Protein AF-A0A509GJN6-F1 (afdb_monomer)

Radius of gyration: 21.1 Å; Cα contacts (8 Å, |Δi|>4): 43; chains: 1; bounding box: 43×47×43 Å

Solvent-accessible surface area (backbone atoms only — not comparable to full-atom values): 6340 Å² total; per-residue (Å²): 134,88,84,70,66,61,71,61,57,59,50,42,62,54,52,54,51,52,52,51,53,49,24,64,73,69,78,59,86,64,71,43,76,48,69,42,86,90,79,67,50,73,52,70,39,59,64,89,61,90,74,87,58,75,77,64,50,51,58,57,55,51,51,51,54,54,58,50,30,77,76,39,80,57,58,86,74,54,86,77,92,81,55,84,88,73,62,67,97,84,45,96,70,82,77,113

InterPro domains:
  IPR000871 Beta-lactamase, class-A [PR00118] (18-42)
  IPR000871 Beta-lactamase, class-A [PR00118] (49-66)
  IPR000871 Beta-lactamase, class-A [PR00118] (91-96)
  IPR000871 Beta-lactamase, class-A [PTHR35333] (9-95)
  IPR012338 Beta-lactamase/transpeptidase-like [G3DSA:3.40.710.10] (5-96)
  IPR012338 Beta-lactamase/transpeptidase-like [SSF56601] (15-95)
  IPR023650 Beta-lactamase, class-A active site [PS00146] (51-66)
  IPR045155 Beta-lactamase class A, catalytic domain [PF13354] (15-93)

pLDDT: mean 91.28, std 13.55, range [37.06, 98.69]

Nearest PDB structures (foldseek):
  8dp4-assembly1_A  TM=9.702E-01  e=7.625E-09  Escherichia coli
  1ylp-assembly1_A  TM=9.717E-01  e=1.698E-08  Escherichia coli
  7u48-assembly1_A  TM=9.642E-01  e=4.767E-07  Escherichia coli

Mean predicted aligned error: 6.83 Å

Sequence (96 aa):
LLLGSAPLYAQTSAVQQKLAALEKSSGGRLGVALIDTADNTQVLYRGDERFPMCSTSKVMAAAAVLKQSETQKQLLNQPVEIKPADLVNYNPIAEK

Foldseek 3Di:
DDPDPVVVVVVQVVVQVVQVVVCVVVVHHDWDWDADPVPRDIRTDCPVDDDDCVCVCVVVVVVVQVVVCVVVVCSVVDDDDDDPVNDDDDDPPSVD

Structure (mmCIF, N/CA/C/O backbone):
data_AF-A0A509GJN6-F1
#
_entry.id   AF-A0A509GJN6-F1
#
loop_
_atom_site.group_PDB
_atom_site.id
_atom_site.type_symbol
_atom_site.label_atom_id
_atom_site.label_alt_id
_atom_site.label_comp_id
_atom_site.label_asym_id
_atom_site.label_entity_id
_atom_site.label_seq_id
_atom_site.pdbx_PDB_ins_code
_atom_site.Cartn_x
_atom_site.Cartn_y
_atom_site.Cartn_z
_atom_site.occupancy
_atom_site.B_iso_or_equiv
_atom_site.auth_seq_id
_atom_site.auth_comp_id
_atom_site.auth_asym_id
_atom_site.auth_atom_id
_atom_site.pdbx_PDB_model_num
ATOM 1 N N . LEU A 1 1 ? 15.657 31.497 -21.476 1.00 37.06 1 LEU A N 1
ATOM 2 C CA . LEU A 1 1 ? 16.582 30.386 -21.782 1.00 37.06 1 LEU A CA 1
ATOM 3 C C . LEU A 1 1 ? 16.434 29.329 -20.700 1.00 37.06 1 LEU A C 1
ATOM 5 O O . LEU A 1 1 ? 16.480 29.672 -19.527 1.00 37.06 1 LEU A O 1
ATOM 9 N N . LEU A 1 2 ? 16.177 28.090 -21.117 1.00 49.94 2 LEU A N 1
ATOM 10 C CA . LEU A 1 2 ? 15.950 26.915 -20.279 1.00 49.94 2 LEU A CA 1
ATOM 11 C C . LEU A 1 2 ? 17.215 26.539 -19.496 1.00 49.94 2 LEU A C 1
ATOM 13 O O . LEU A 1 2 ? 18.192 26.100 -20.096 1.00 49.94 2 LEU A O 1
ATOM 17 N N . LEU A 1 3 ? 17.176 26.635 -18.169 1.00 50.53 3 LEU A N 1
ATOM 18 C CA . LEU A 1 3 ? 18.058 25.848 -17.307 1.00 50.53 3 LEU A CA 1
ATOM 19 C C . LEU A 1 3 ? 17.268 24.615 -16.869 1.00 50.53 3 LEU A C 1
ATOM 21 O O . LEU A 1 3 ? 16.660 24.585 -15.805 1.00 50.53 3 LEU A O 1
ATOM 25 N N . GLY A 1 4 ? 17.205 23.628 -17.761 1.00 53.78 4 GLY A N 1
ATOM 26 C CA . GLY A 1 4 ? 16.698 22.304 -17.431 1.00 53.78 4 GLY A CA 1
ATOM 27 C C . GLY A 1 4 ? 17.713 21.576 -16.556 1.00 53.78 4 GLY A C 1
ATOM 28 O O . GLY A 1 4 ? 18.883 21.458 -16.920 1.00 53.78 4 GLY A O 1
ATOM 29 N N . SER A 1 5 ? 17.258 21.091 -15.407 1.00 56.12 5 SER A N 1
ATOM 30 C CA . SER A 1 5 ? 18.005 20.278 -14.448 1.00 56.12 5 SER A CA 1
ATOM 31 C C . SER A 1 5 ? 18.387 18.923 -15.067 1.00 56.12 5 SER A C 1
ATOM 33 O O . SER A 1 5 ? 17.756 17.899 -14.808 1.00 56.12 5 SER A O 1
ATOM 35 N N . ALA A 1 6 ? 19.428 18.906 -15.900 1.00 59.06 6 ALA A N 1
ATOM 36 C CA . ALA A 1 6 ? 19.945 17.720 -16.586 1.00 59.06 6 ALA A CA 1
ATOM 37 C C . ALA A 1 6 ? 20.125 16.456 -15.705 1.00 59.06 6 ALA A C 1
ATOM 39 O O . ALA A 1 6 ? 19.775 15.375 -16.185 1.00 59.06 6 ALA A O 1
ATOM 40 N N . PRO A 1 7 ? 20.600 16.522 -14.438 1.00 61.47 7 PRO A N 1
ATOM 41 C CA . PRO A 1 7 ? 20.765 15.308 -13.633 1.00 61.47 7 PRO A CA 1
ATOM 42 C C . PRO A 1 7 ? 19.431 14.652 -13.250 1.00 61.47 7 PRO A C 1
ATOM 44 O O . PRO A 1 7 ? 19.331 13.427 -13.264 1.00 61.47 7 PRO A O 1
ATOM 47 N N . LEU A 1 8 ? 18.388 15.444 -12.978 1.00 58.91 8 LEU A N 1
ATOM 48 C CA . LEU A 1 8 ? 17.072 14.925 -12.596 1.00 58.91 8 LEU A CA 1
ATOM 49 C C . LEU A 1 8 ? 16.387 14.229 -13.782 1.00 58.91 8 LEU A C 1
ATOM 51 O O . LEU A 1 8 ? 15.765 13.179 -13.618 1.00 58.91 8 LEU A O 1
ATOM 55 N N . TYR A 1 9 ? 16.552 14.777 -14.990 1.00 60.62 9 TYR A N 1
ATOM 56 C CA . TYR A 1 9 ? 15.969 14.220 -16.214 1.00 60.62 9 TYR A CA 1
ATOM 57 C C . TYR A 1 9 ? 16.630 12.899 -16.643 1.00 60.62 9 TYR A C 1
ATOM 59 O O . TYR A 1 9 ? 15.951 12.020 -17.167 1.00 60.62 9 TYR A O 1
ATOM 67 N N . ALA A 1 10 ? 17.935 12.742 -16.391 1.00 62.72 10 ALA A N 1
ATOM 68 C CA . ALA A 1 10 ? 18.678 11.512 -16.674 1.00 62.72 10 ALA A CA 1
ATOM 69 C C . ALA A 1 10 ? 18.442 10.387 -15.639 1.00 62.72 10 ALA A C 1
ATOM 71 O O . ALA A 1 10 ? 18.594 9.213 -15.979 1.00 62.72 10 ALA A O 1
ATOM 72 N N . GLN A 1 11 ? 18.067 10.724 -14.395 1.00 64.38 11 GLN A N 1
ATOM 73 C CA . GLN A 1 11 ? 17.703 9.763 -13.332 1.00 64.38 11 GLN A CA 1
ATOM 74 C C . GLN A 1 11 ? 16.243 9.282 -13.410 1.00 64.38 11 GLN A C 1
ATOM 76 O O . GLN A 1 11 ? 15.976 8.076 -13.391 1.00 64.38 11 GLN A O 1
ATOM 81 N N . THR A 1 12 ? 15.313 10.216 -13.650 1.00 70.00 12 THR A N 1
ATOM 82 C CA . THR A 1 12 ? 14.108 9.976 -14.482 1.00 70.00 12 THR A CA 1
ATOM 83 C C . THR A 1 12 ? 14.601 9.380 -15.821 1.00 70.00 12 THR A C 1
ATOM 85 O O . THR A 1 12 ? 15.784 9.296 -16.014 1.00 70.00 12 THR A O 1
ATOM 88 N N . SER A 1 13 ? 13.872 8.907 -16.813 1.00 79.25 13 SER A N 1
ATOM 89 C CA . SER A 1 13 ? 14.462 8.089 -17.913 1.00 79.25 13 SER A CA 1
ATOM 90 C C . SER A 1 13 ? 15.082 6.738 -17.468 1.00 79.25 13 SER A C 1
ATOM 92 O O . SER A 1 13 ? 14.553 5.707 -17.875 1.00 79.25 13 SER A O 1
ATOM 94 N N . ALA A 1 14 ? 16.105 6.670 -16.602 1.00 89.56 14 ALA A N 1
ATOM 95 C CA . ALA A 1 14 ? 16.687 5.412 -16.118 1.00 89.56 14 ALA A CA 1
ATOM 96 C C . ALA A 1 14 ? 15.705 4.623 -15.233 1.00 89.56 14 ALA A C 1
ATOM 98 O O . ALA A 1 14 ? 15.562 3.406 -15.384 1.00 89.56 14 ALA A O 1
ATOM 99 N N . VAL A 1 15 ? 14.977 5.303 -14.338 1.00 91.94 15 VAL A N 1
ATOM 100 C CA . VAL A 1 15 ? 13.884 4.688 -13.559 1.00 91.94 15 VAL A CA 1
ATOM 101 C C . VAL A 1 15 ? 12.769 4.197 -14.487 1.00 91.94 15 VAL A C 1
ATOM 103 O O . VAL A 1 15 ? 12.335 3.053 -14.368 1.00 91.94 15 VAL A O 1
ATOM 106 N N . GLN A 1 16 ? 12.359 5.002 -15.469 1.00 93.19 16 GLN A N 1
ATOM 107 C CA . GLN A 1 16 ? 11.329 4.636 -16.447 1.00 93.19 16 GLN A CA 1
ATOM 108 C C . GLN A 1 16 ? 11.717 3.400 -17.263 1.00 93.19 16 GLN A C 1
ATOM 110 O O . GLN A 1 16 ? 10.877 2.533 -17.483 1.00 93.19 16 GLN A O 1
ATOM 115 N N . GLN A 1 17 ? 12.980 3.284 -17.681 1.00 94.88 17 GLN A N 1
ATOM 116 C CA . GLN A 1 17 ? 13.483 2.105 -18.392 1.00 94.88 17 GLN A CA 1
ATOM 117 C C . GLN A 1 17 ? 13.387 0.839 -17.532 1.00 94.88 17 GLN A C 1
ATOM 119 O O . GLN A 1 17 ? 12.959 -0.205 -18.023 1.00 94.88 17 GLN A O 1
ATOM 124 N N . LYS A 1 18 ? 13.727 0.928 -16.240 1.00 96.31 18 LYS A N 1
ATOM 125 C CA . LYS A 1 18 ? 13.587 -0.197 -15.302 1.00 96.31 18 LYS A CA 1
ATOM 126 C C . LYS A 1 18 ? 12.124 -0.582 -15.079 1.00 96.31 18 LYS A C 1
ATOM 128 O O . LYS A 1 18 ? 11.812 -1.769 -15.081 1.00 96.31 18 LYS A O 1
ATOM 133 N N . LEU A 1 19 ? 11.232 0.399 -14.936 1.00 96.94 19 LEU A N 1
ATOM 134 C CA . LEU A 1 19 ? 9.791 0.160 -14.803 1.00 96.94 19 LEU A CA 1
ATOM 135 C C . LEU A 1 19 ? 9.207 -0.486 -16.065 1.00 96.94 19 LEU A C 1
ATOM 137 O O . LEU A 1 19 ? 8.454 -1.446 -15.957 1.00 96.94 19 LEU A O 1
ATOM 141 N N . ALA A 1 20 ? 9.625 -0.048 -17.254 1.00 96.50 20 ALA A N 1
ATOM 142 C CA . ALA A 1 20 ? 9.217 -0.668 -18.514 1.00 96.50 20 ALA A CA 1
ATOM 143 C C . ALA A 1 20 ? 9.732 -2.110 -18.662 1.00 96.50 20 ALA A C 1
ATOM 145 O O . ALA A 1 20 ? 9.007 -2.986 -19.135 1.00 96.50 20 ALA A O 1
ATOM 146 N N . ALA A 1 21 ? 10.967 -2.384 -18.231 1.00 97.44 21 ALA A N 1
ATOM 147 C CA . ALA A 1 21 ? 11.505 -3.743 -18.213 1.00 97.44 21 ALA A CA 1
ATOM 148 C C . ALA A 1 21 ? 10.735 -4.656 -17.241 1.00 97.44 21 ALA A C 1
ATOM 150 O O . ALA A 1 21 ? 10.454 -5.805 -17.585 1.00 97.44 21 ALA A O 1
ATOM 151 N N . LEU A 1 22 ? 10.358 -4.138 -16.066 1.00 97.81 22 LEU A N 1
ATOM 152 C CA . LEU A 1 22 ? 9.548 -4.854 -15.077 1.00 97.81 22 LEU A CA 1
ATOM 153 C C . LEU A 1 22 ? 8.119 -5.105 -15.573 1.00 97.81 22 LEU A C 1
ATOM 155 O O . LEU A 1 22 ? 7.601 -6.208 -15.423 1.00 97.81 22 LEU A O 1
ATOM 159 N N . GLU A 1 23 ? 7.488 -4.107 -16.193 1.00 98.00 23 GLU A N 1
ATOM 160 C CA . GLU A 1 23 ? 6.182 -4.282 -16.830 1.00 98.00 23 GLU A CA 1
ATOM 161 C C . GLU A 1 23 ? 6.240 -5.432 -17.839 1.00 98.00 23 GLU A C 1
ATOM 163 O O . GLU A 1 23 ? 5.460 -6.381 -17.747 1.00 98.00 23 GLU A O 1
ATOM 168 N N . LYS A 1 24 ? 7.229 -5.403 -18.742 1.00 97.44 24 LYS A N 1
ATOM 169 C CA . LYS A 1 24 ? 7.413 -6.440 -19.759 1.00 97.44 24 LYS A CA 1
ATOM 170 C C . LYS A 1 24 ? 7.609 -7.832 -19.151 1.00 97.44 24 LYS A C 1
ATOM 172 O O . LYS A 1 24 ? 7.034 -8.788 -19.664 1.00 97.44 24 LYS A O 1
ATOM 177 N N . SER A 1 25 ? 8.409 -7.967 -18.090 1.00 98.19 25 SER A N 1
ATOM 178 C CA . SER A 1 25 ? 8.656 -9.273 -17.462 1.00 98.19 25 SER A CA 1
ATOM 179 C C . SER A 1 25 ? 7.461 -9.796 -16.661 1.00 98.19 25 SER A C 1
ATOM 181 O O . SER A 1 25 ? 7.309 -11.008 -16.537 1.00 98.19 25 SER A O 1
ATOM 183 N N . SER A 1 26 ? 6.599 -8.907 -16.156 1.00 96.81 26 SER A N 1
ATOM 184 C CA . SER A 1 26 ? 5.400 -9.277 -15.392 1.00 96.81 26 SER A CA 1
ATOM 185 C C . SER A 1 26 ? 4.299 -9.932 -16.236 1.00 96.81 26 SER A C 1
ATOM 187 O O . SER A 1 26 ? 3.432 -10.608 -15.686 1.00 96.81 26 SER A O 1
ATOM 189 N N . GLY A 1 27 ? 4.299 -9.714 -17.558 1.00 95.62 27 GLY A N 1
ATOM 190 C CA . GLY A 1 27 ? 3.235 -10.175 -18.459 1.00 95.62 27 GLY A CA 1
ATOM 191 C C . GLY A 1 27 ? 1.904 -9.421 -18.316 1.00 95.62 27 GLY A C 1
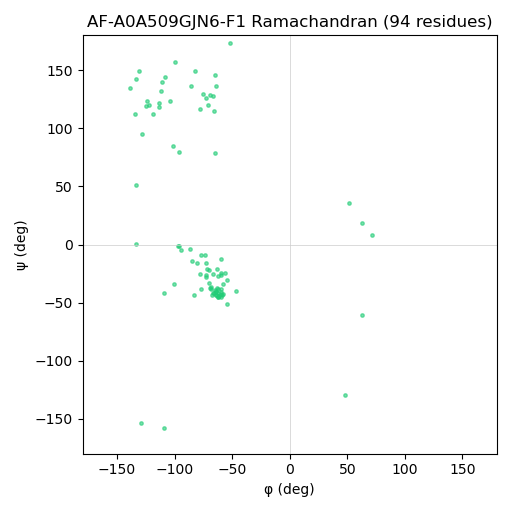ATOM 192 O O . GLY A 1 27 ? 0.910 -9.829 -18.913 1.00 95.62 27 GLY A O 1
ATOM 193 N N . GLY A 1 28 ? 1.871 -8.334 -17.537 1.00 95.62 28 GLY A N 1
ATOM 194 C CA . GLY A 1 28 ? 0.689 -7.509 -17.295 1.00 95.62 28 GLY A CA 1
ATOM 195 C C . GLY A 1 28 ? 0.942 -6.019 -17.534 1.00 95.62 28 GLY A C 1
ATOM 196 O O . GLY A 1 28 ? 1.801 -5.634 -18.323 1.00 95.62 28 GLY A O 1
ATOM 197 N N . ARG A 1 29 ? 0.165 -5.176 -16.846 1.00 97.94 29 ARG A N 1
ATOM 198 C CA . ARG A 1 29 ? 0.356 -3.717 -16.813 1.00 97.94 29 ARG A CA 1
ATOM 199 C C . ARG A 1 29 ? 0.888 -3.288 -15.453 1.00 97.94 29 ARG A C 1
ATOM 201 O O . ARG A 1 29 ? 0.446 -3.821 -14.435 1.00 97.94 29 ARG A O 1
ATOM 208 N N . LEU A 1 30 ? 1.754 -2.279 -15.439 1.00 98.00 30 LEU A N 1
ATOM 209 C CA . LEU A 1 30 ? 2.352 -1.720 -14.229 1.00 98.00 30 LEU A CA 1
ATOM 210 C C . LEU A 1 30 ? 2.073 -0.215 -14.134 1.00 98.00 30 LEU A C 1
ATOM 212 O O . LEU A 1 30 ? 2.455 0.543 -15.017 1.00 98.00 30 LEU A O 1
ATOM 216 N N . GLY A 1 31 ? 1.454 0.221 -13.038 1.00 97.62 31 GLY A N 1
ATOM 217 C CA . GLY A 1 31 ? 1.313 1.636 -12.683 1.00 97.62 31 GLY A CA 1
ATOM 218 C C . GLY A 1 31 ? 2.147 1.961 -11.448 1.00 97.62 31 GLY A C 1
ATOM 219 O O . GLY A 1 31 ? 2.086 1.223 -10.464 1.00 97.62 31 GLY A O 1
ATOM 220 N N . VAL A 1 32 ? 2.930 3.041 -11.489 1.00 97.38 32 VAL A N 1
ATOM 221 C CA . VAL A 1 32 ? 3.768 3.491 -10.365 1.00 97.38 32 VAL A CA 1
ATOM 222 C C . VAL A 1 32 ? 3.712 5.009 -10.241 1.00 97.38 32 VAL A C 1
ATOM 224 O O . VAL A 1 32 ? 3.878 5.727 -11.226 1.00 97.38 32 VAL A O 1
ATOM 227 N N . ALA A 1 33 ? 3.542 5.483 -9.009 1.00 96.44 33 ALA A N 1
ATOM 228 C CA . ALA A 1 33 ? 3.778 6.865 -8.621 1.00 96.44 33 ALA A CA 1
ATOM 229 C C . ALA A 1 33 ? 4.811 6.884 -7.490 1.00 96.44 33 ALA A C 1
ATOM 231 O O . ALA A 1 33 ? 4.596 6.283 -6.438 1.00 96.44 33 ALA A O 1
ATOM 232 N N . LEU A 1 34 ? 5.937 7.552 -7.720 1.00 94.81 34 LEU A N 1
ATOM 233 C CA . LEU A 1 34 ? 6.916 7.892 -6.693 1.00 94.81 34 LEU A CA 1
ATOM 234 C C . LEU A 1 34 ? 6.754 9.374 -6.380 1.00 94.81 34 LEU A C 1
ATOM 236 O O . LEU A 1 34 ? 6.835 10.188 -7.296 1.00 94.81 34 LEU A O 1
ATOM 240 N N . ILE A 1 35 ? 6.512 9.700 -5.113 1.00 95.62 35 ILE A N 1
ATOM 241 C CA . ILE A 1 35 ? 6.285 11.066 -4.639 1.00 95.62 35 ILE A CA 1
ATOM 242 C C . ILE A 1 35 ? 7.295 11.334 -3.528 1.00 95.62 35 ILE A C 1
ATOM 244 O O . ILE A 1 35 ? 7.285 10.632 -2.515 1.00 95.62 35 ILE A O 1
ATOM 248 N N . ASP A 1 36 ? 8.157 12.330 -3.715 1.00 96.06 36 ASP A N 1
ATOM 249 C CA . ASP A 1 36 ? 8.981 12.851 -2.629 1.00 96.06 36 ASP A CA 1
A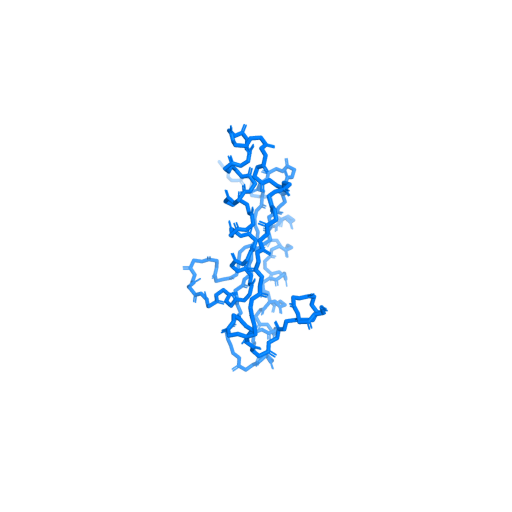TOM 250 C C . ASP A 1 36 ? 8.114 13.765 -1.757 1.00 96.06 36 ASP A C 1
ATOM 252 O O . ASP A 1 36 ? 7.592 14.782 -2.209 1.00 96.06 36 ASP A O 1
ATOM 256 N N . THR A 1 37 ? 7.913 13.394 -0.496 1.00 97.38 37 THR A N 1
ATOM 257 C CA . THR A 1 37 ? 7.057 14.158 0.417 1.00 97.38 37 THR A CA 1
ATOM 258 C C . THR A 1 37 ? 7.722 15.424 0.961 1.00 97.38 37 THR A C 1
ATOM 260 O O . THR A 1 37 ? 7.044 16.206 1.624 1.00 97.38 37 THR A O 1
ATOM 263 N N . ALA A 1 38 ? 9.023 15.635 0.730 1.00 97.69 38 ALA A N 1
ATOM 264 C CA . ALA A 1 38 ? 9.720 16.852 1.142 1.00 97.69 38 ALA A CA 1
ATOM 265 C C . ALA A 1 38 ? 9.407 18.036 0.214 1.00 97.69 38 ALA A C 1
ATOM 267 O O . ALA A 1 38 ? 9.254 19.160 0.692 1.00 97.69 38 ALA A O 1
ATOM 268 N N . ASP A 1 39 ? 9.289 17.788 -1.095 1.00 96.69 39 ASP A N 1
ATOM 269 C CA . ASP A 1 39 ? 9.121 18.837 -2.111 1.00 96.69 39 ASP A CA 1
ATOM 270 C C . ASP A 1 39 ? 8.010 18.575 -3.148 1.00 96.69 39 ASP A C 1
ATOM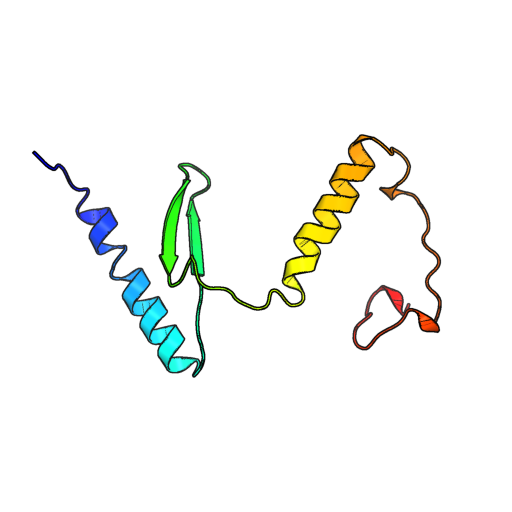 272 O O . ASP A 1 39 ? 7.742 19.427 -3.994 1.00 96.69 39 ASP A O 1
ATOM 276 N N . ASN A 1 40 ? 7.301 17.447 -3.046 1.00 95.12 40 ASN A N 1
ATOM 277 C CA . ASN A 1 40 ? 6.255 16.986 -3.967 1.00 95.12 40 ASN A CA 1
ATOM 278 C C . ASN A 1 40 ? 6.730 16.712 -5.400 1.00 95.12 40 ASN A C 1
ATOM 280 O O . ASN A 1 40 ? 5.900 16.649 -6.314 1.00 95.12 40 ASN A O 1
ATOM 284 N N . THR A 1 41 ? 8.031 16.531 -5.627 1.00 94.69 41 THR A N 1
ATOM 285 C CA . THR A 1 41 ? 8.517 16.041 -6.918 1.00 94.69 41 THR A CA 1
ATOM 286 C C . THR A 1 41 ? 8.035 14.614 -7.163 1.00 94.69 41 THR A C 1
ATOM 288 O O . THR A 1 41 ? 7.851 13.817 -6.238 1.00 94.69 41 THR A O 1
ATOM 291 N N . GLN A 1 42 ? 7.757 14.298 -8.432 1.00 93.44 42 GLN A N 1
ATOM 292 C CA . GLN A 1 42 ? 7.126 13.034 -8.802 1.00 93.44 42 GLN A CA 1
ATOM 293 C C . GLN A 1 42 ? 7.818 12.356 -9.975 1.00 93.44 42 GLN A C 1
ATOM 295 O O . GLN A 1 42 ? 8.201 12.992 -10.958 1.00 93.44 42 GLN A O 1
ATOM 300 N N . VAL A 1 43 ? 7.879 11.029 -9.896 1.00 94.06 43 VAL A N 1
ATOM 301 C CA . VAL A 1 43 ? 8.191 10.145 -11.016 1.00 94.06 43 VAL A CA 1
ATOM 302 C C . VAL A 1 43 ? 6.984 9.244 -11.241 1.00 94.06 43 VAL A C 1
ATOM 304 O O . VAL A 1 43 ? 6.660 8.403 -10.402 1.00 94.06 43 VAL A O 1
ATOM 307 N N . LEU A 1 44 ? 6.312 9.431 -12.377 1.00 94.75 44 LEU A N 1
ATOM 308 C CA . LEU A 1 44 ? 5.093 8.706 -12.731 1.00 94.75 44 LEU A CA 1
ATOM 309 C C . LEU A 1 44 ? 5.348 7.742 -13.895 1.00 94.75 44 LEU A C 1
ATOM 311 O O . LEU A 1 44 ? 6.033 8.075 -14.865 1.00 94.75 44 LEU A O 1
ATOM 315 N N . TYR A 1 45 ? 4.758 6.552 -13.814 1.00 97.00 45 TYR A N 1
ATOM 316 C CA . TYR A 1 45 ? 4.716 5.553 -14.878 1.00 97.00 45 TYR A CA 1
ATOM 317 C C . TYR A 1 45 ? 3.286 5.021 -14.982 1.00 97.00 45 TYR A C 1
ATOM 319 O O . TYR A 1 45 ? 2.794 4.399 -14.042 1.00 97.00 45 TYR A O 1
ATOM 327 N N . ARG A 1 46 ? 2.599 5.332 -16.092 1.00 96.81 46 ARG A N 1
ATOM 328 C CA . ARG A 1 46 ? 1.143 5.126 -16.259 1.00 96.81 46 ARG A CA 1
ATOM 329 C C . ARG A 1 46 ? 0.305 5.726 -15.115 1.00 96.81 46 ARG A C 1
ATOM 331 O O . ARG A 1 46 ? -0.702 5.150 -14.717 1.00 96.81 46 ARG A O 1
ATOM 338 N N . GLY A 1 47 ? 0.733 6.876 -14.583 1.00 96.38 47 GLY A N 1
ATOM 339 C CA . GLY A 1 47 ? 0.142 7.493 -13.387 1.00 96.38 47 GLY A CA 1
ATOM 340 C C . GLY A 1 47 ? -1.348 7.835 -13.508 1.00 96.38 47 GLY A C 1
ATOM 341 O O . GLY A 1 47 ? -2.053 7.814 -12.506 1.00 96.38 47 GLY A O 1
ATOM 342 N N . ASP A 1 48 ? -1.833 8.073 -14.728 1.00 96.88 48 ASP A N 1
ATOM 343 C CA . ASP A 1 48 ? -3.230 8.443 -14.997 1.00 96.88 48 ASP A CA 1
ATOM 344 C C . ASP A 1 48 ? -4.116 7.250 -15.409 1.00 96.88 48 ASP A C 1
ATOM 346 O O . ASP A 1 48 ? -5.317 7.403 -15.651 1.00 96.88 48 ASP A O 1
ATOM 350 N N . GLU A 1 49 ? -3.552 6.042 -15.509 1.00 98.12 49 GLU A N 1
ATOM 351 C CA . GLU A 1 49 ? -4.318 4.843 -15.845 1.00 98.12 49 GLU A CA 1
ATOM 352 C C . GLU A 1 49 ? -5.024 4.248 -14.620 1.00 98.12 49 GLU A C 1
ATOM 354 O O . GLU A 1 49 ? -4.549 4.297 -13.486 1.00 98.12 49 GLU A O 1
ATOM 359 N N . ARG A 1 50 ? -6.174 3.607 -14.852 1.00 97.94 50 ARG A N 1
ATOM 360 C CA . ARG A 1 50 ? -6.941 2.943 -13.790 1.00 97.94 50 ARG A CA 1
ATOM 361 C C . ARG A 1 50 ? -6.455 1.511 -13.548 1.00 97.94 50 ARG A C 1
ATOM 363 O O . ARG A 1 50 ? -6.283 0.726 -14.489 1.00 97.94 50 ARG A O 1
ATOM 370 N N . PH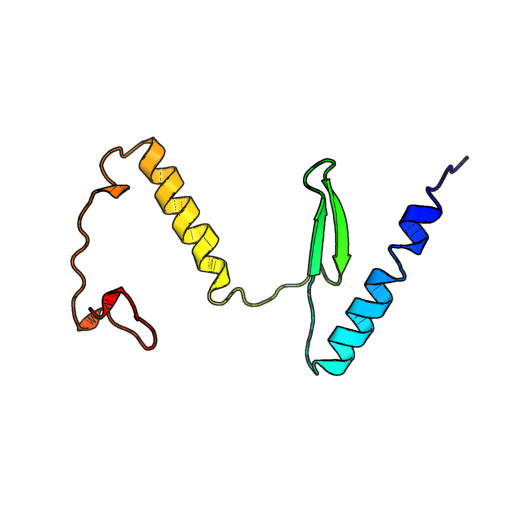E A 1 51 ? -6.341 1.163 -12.266 1.00 98.06 51 PHE A N 1
ATOM 371 C CA . PHE A 1 51 ? -6.002 -0.168 -11.760 1.00 98.06 51 PHE A CA 1
ATOM 372 C C . PHE A 1 51 ? -6.994 -0.600 -10.667 1.00 98.06 51 PHE A C 1
ATOM 374 O O . PHE A 1 51 ? -7.523 0.253 -9.948 1.00 98.06 51 PHE A O 1
ATOM 381 N N . PRO A 1 52 ? -7.272 -1.906 -10.517 1.00 97.69 52 PRO A N 1
ATOM 382 C CA . PRO A 1 52 ? -8.078 -2.398 -9.408 1.00 97.69 52 PRO A CA 1
ATOM 383 C C . PRO A 1 52 ? -7.331 -2.191 -8.084 1.00 97.69 52 PRO A C 1
ATOM 385 O O . PRO A 1 52 ? -6.192 -2.620 -7.932 1.00 97.69 52 PRO A O 1
ATOM 388 N N . MET A 1 53 ? -7.979 -1.556 -7.105 1.00 97.88 53 MET A N 1
ATOM 389 C CA . MET A 1 53 ? -7.362 -1.318 -5.792 1.00 97.88 53 MET A CA 1
ATOM 390 C C . MET A 1 53 ? -7.255 -2.594 -4.946 1.00 97.88 53 MET A C 1
ATOM 392 O O . MET A 1 53 ? -6.377 -2.713 -4.095 1.00 97.88 53 MET A O 1
ATOM 396 N N . CYS A 1 54 ? -8.151 -3.566 -5.143 1.00 97.25 54 CYS A N 1
ATOM 397 C CA . CYS A 1 54 ? -8.225 -4.755 -4.292 1.00 97.25 54 CYS A CA 1
ATOM 398 C C . CYS A 1 5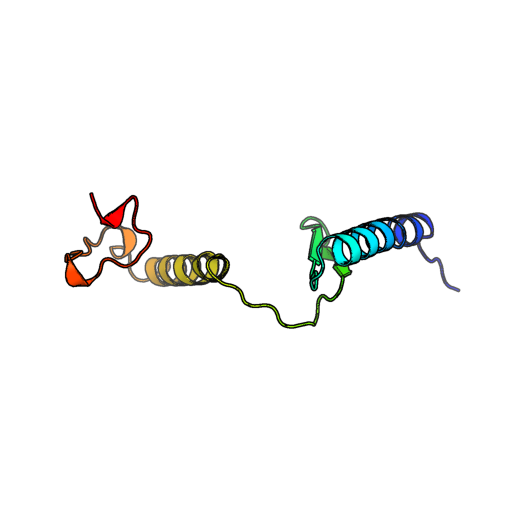4 ? -8.213 -4.346 -2.798 1.00 97.25 54 CYS A C 1
ATOM 400 O O . CYS A 1 54 ? -8.950 -3.447 -2.382 1.00 97.25 54 CYS A O 1
ATOM 402 N N . SER A 1 55 ? -7.348 -4.954 -1.983 1.00 96.81 55 SER A N 1
ATOM 403 C CA . SER A 1 55 ? -7.228 -4.631 -0.558 1.00 96.81 55 SER A CA 1
ATOM 404 C C . SER A 1 55 ? -6.529 -3.300 -0.247 1.00 96.81 55 SER A C 1
ATOM 406 O O . SER A 1 55 ? -6.609 -2.884 0.906 1.00 96.81 55 SER A O 1
ATOM 408 N N . THR A 1 56 ? -5.906 -2.595 -1.204 1.00 97.94 56 THR A N 1
ATOM 409 C CA . THR A 1 56 ? -5.298 -1.272 -0.924 1.00 97.94 56 THR A CA 1
ATOM 410 C C . THR A 1 56 ? 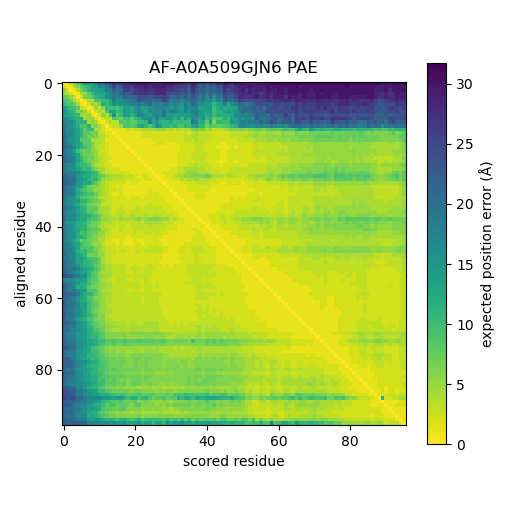-6.355 -0.219 -0.579 1.00 97.94 56 THR A C 1
ATOM 412 O O . THR A 1 56 ? -6.097 0.688 0.210 1.00 97.94 56 THR A O 1
ATOM 415 N N . SER A 1 57 ? -7.590 -0.408 -1.057 1.00 98.06 57 SER A N 1
ATOM 416 C CA . SER A 1 57 ? -8.760 0.418 -0.719 1.00 98.06 57 SER A CA 1
ATOM 417 C C . SER A 1 57 ? -9.051 0.502 0.787 1.00 98.06 57 SER A C 1
ATOM 419 O O . SER A 1 57 ? -9.629 1.486 1.252 1.00 98.06 57 SER A O 1
ATOM 421 N N . LYS A 1 58 ? -8.611 -0.488 1.578 1.00 97.75 58 LYS A N 1
ATOM 422 C CA . LYS A 1 58 ? -8.812 -0.521 3.033 1.00 97.75 58 LYS A CA 1
ATOM 423 C C . LYS A 1 58 ? -8.130 0.642 3.756 1.00 97.75 58 LYS A C 1
ATOM 425 O O . LYS A 1 58 ? -8.635 1.062 4.792 1.00 97.75 58 LYS A O 1
ATOM 430 N N . VAL A 1 59 ? -7.046 1.200 3.204 1.00 98.56 59 VAL A N 1
ATOM 431 C CA . VAL A 1 59 ? -6.399 2.405 3.759 1.00 98.56 59 VAL A CA 1
ATOM 432 C C . VAL A 1 59 ? -7.384 3.574 3.780 1.00 98.56 59 VAL A C 1
ATOM 434 O O . VAL A 1 59 ? -7.529 4.237 4.804 1.00 98.56 59 VAL A O 1
ATOM 437 N N . MET A 1 60 ? -8.126 3.779 2.688 1.00 98.50 60 MET A N 1
ATOM 438 C CA . MET A 1 60 ? -9.131 4.843 2.604 1.00 98.50 60 MET A CA 1
ATOM 439 C C . MET A 1 60 ? -10.331 4.576 3.517 1.00 98.50 60 MET A C 1
ATOM 441 O O . MET A 1 60 ? -10.827 5.504 4.152 1.00 98.50 60 MET A O 1
ATOM 445 N N . ALA A 1 61 ? -10.774 3.319 3.634 1.00 98.50 61 ALA A N 1
ATOM 446 C CA . ALA A 1 61 ? -11.843 2.951 4.564 1.00 98.50 61 ALA A CA 1
ATOM 447 C C . ALA A 1 61 ? -11.449 3.227 6.028 1.00 98.50 61 ALA A C 1
ATOM 449 O O . ALA A 1 61 ? -12.217 3.836 6.770 1.00 98.50 61 ALA A O 1
ATOM 450 N N . ALA A 1 62 ? -10.230 2.854 6.431 1.00 98.50 62 ALA A N 1
ATOM 451 C CA . ALA A 1 62 ? -9.710 3.145 7.765 1.00 98.50 62 ALA A CA 1
ATOM 452 C C . ALA A 1 62 ? -9.565 4.656 8.007 1.00 98.50 62 ALA A C 1
ATOM 454 O O . ALA A 1 62 ? -9.976 5.154 9.054 1.00 98.50 62 ALA A O 1
ATOM 455 N N . ALA A 1 63 ? -9.050 5.404 7.025 1.00 98.69 63 ALA A N 1
ATOM 456 C CA . ALA A 1 63 ? -8.954 6.860 7.103 1.00 98.69 63 ALA A CA 1
ATOM 457 C C . ALA A 1 63 ? -10.330 7.525 7.287 1.00 98.69 63 ALA A C 1
ATOM 459 O O . ALA A 1 63 ? -10.449 8.470 8.063 1.00 98.69 63 ALA A O 1
ATOM 460 N N . ALA A 1 64 ? -11.380 7.013 6.635 1.00 98.62 64 ALA A N 1
ATOM 461 C CA . ALA A 1 64 ? -12.743 7.512 6.811 1.00 98.62 64 ALA A CA 1
ATOM 462 C C . ALA A 1 64 ? -13.265 7.291 8.244 1.00 98.62 64 ALA A C 1
ATOM 464 O O . ALA A 1 64 ? -13.821 8.216 8.838 1.00 98.62 64 ALA A O 1
ATOM 465 N N . VAL A 1 65 ? -13.025 6.111 8.832 1.00 98.44 65 VAL A N 1
ATOM 466 C CA . VAL A 1 65 ? -13.377 5.822 10.237 1.00 98.44 65 VAL A CA 1
ATOM 467 C C . VAL A 1 65 ? -12.609 6.738 11.196 1.00 98.44 65 VAL A C 1
ATOM 469 O O . VAL A 1 65 ? -13.201 7.328 12.101 1.00 98.44 65 VAL A O 1
ATOM 472 N N . LEU A 1 66 ? -11.304 6.928 10.972 1.00 98.56 66 LEU A N 1
ATOM 473 C CA . LEU A 1 66 ? -10.489 7.849 11.770 1.00 98.56 66 LEU A CA 1
ATOM 474 C C . LEU A 1 66 ? -11.000 9.288 11.659 1.00 98.56 66 LEU A C 1
ATOM 476 O O . LEU A 1 66 ? -11.165 9.955 12.680 1.00 98.56 66 LEU A O 1
ATOM 480 N N . LYS A 1 67 ? -11.339 9.748 10.450 1.00 98.69 67 LYS A N 1
ATOM 481 C CA . LYS A 1 67 ? -11.910 11.081 10.238 1.00 98.69 67 LYS A CA 1
ATOM 482 C C . LYS A 1 67 ? -13.223 11.259 10.997 1.00 98.69 67 LYS A C 1
ATOM 484 O O . LYS A 1 67 ? -13.436 12.289 11.630 1.00 98.69 67 LYS A O 1
ATOM 489 N N . GLN A 1 68 ? -14.091 10.250 10.987 1.00 98.50 68 GLN A N 1
ATOM 490 C CA . GLN A 1 68 ? -15.342 10.281 11.739 1.00 98.50 68 GLN A CA 1
ATOM 491 C C . GLN A 1 68 ? -15.097 10.353 13.256 1.00 98.50 68 GLN A C 1
ATOM 493 O O . GLN A 1 68 ? -15.786 11.099 13.961 1.00 98.50 68 GLN A O 1
ATOM 498 N N . SER A 1 69 ? -14.072 9.655 13.755 1.00 98.44 69 SER A N 1
ATOM 499 C CA . SER A 1 69 ? -13.712 9.652 15.179 1.00 98.44 69 SER A CA 1
ATOM 500 C C . SER A 1 69 ? -13.271 11.017 15.723 1.00 98.44 69 SER A C 1
ATOM 502 O O . SER A 1 69 ? -13.391 11.272 16.923 1.00 98.44 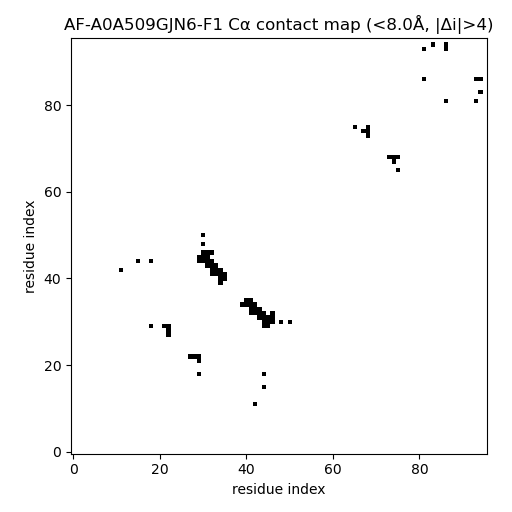69 SER A O 1
ATOM 504 N N . GLU A 1 70 ? -12.839 11.943 14.856 1.00 98.44 70 GLU A N 1
ATOM 505 C CA . GLU A 1 70 ? -12.516 13.316 15.262 1.00 98.44 70 GLU A CA 1
ATOM 506 C C . GLU A 1 70 ? -13.716 14.006 15.927 1.00 98.44 70 GLU A C 1
ATOM 508 O O . GLU A 1 70 ? -13.539 14.774 16.878 1.00 98.44 70 GLU A O 1
ATOM 513 N N . THR A 1 71 ? -14.932 13.686 15.473 1.00 98.50 71 THR A N 1
ATOM 514 C CA . THR A 1 71 ? -16.194 14.212 16.020 1.00 98.50 71 THR A CA 1
ATOM 515 C C . THR A 1 71 ? -16.879 13.222 16.962 1.00 98.50 71 THR A C 1
ATOM 517 O O . THR A 1 71 ? -17.457 13.627 17.968 1.00 98.50 71 THR A O 1
ATOM 520 N N . GLN A 1 72 ? -16.765 11.918 16.695 1.00 98.19 72 GLN A N 1
ATOM 521 C CA . GLN A 1 72 ? -17.379 10.855 17.490 1.00 98.19 72 GLN A CA 1
ATOM 522 C C . GLN A 1 72 ? -16.349 10.204 18.420 1.00 98.19 72 GLN A C 1
ATOM 524 O O . GLN A 1 72 ? -15.764 9.171 18.103 1.00 98.19 72 GLN A O 1
ATOM 529 N N . LYS A 1 73 ? -16.135 10.800 19.598 1.00 96.44 73 LYS A N 1
ATOM 530 C CA . LYS A 1 73 ? -15.027 10.432 20.502 1.00 96.44 73 LYS A CA 1
ATOM 531 C C . LYS A 1 73 ? -15.025 8.980 20.991 1.00 96.44 73 LYS A C 1
ATOM 533 O O . LYS A 1 73 ? -13.964 8.477 21.335 1.00 96.44 73 LYS A O 1
ATOM 538 N N . GLN A 1 74 ? -16.180 8.314 21.017 1.00 97.31 74 GLN A N 1
ATOM 539 C CA . GLN A 1 74 ? -16.283 6.915 21.453 1.00 97.31 74 GLN A CA 1
ATOM 540 C C . GLN A 1 74 ? -16.221 5.899 20.310 1.00 97.31 74 GLN A C 1
ATOM 542 O O . GLN A 1 74 ? -16.180 4.704 20.580 1.00 97.31 74 GLN A O 1
ATOM 547 N N . LEU A 1 75 ? -16.174 6.348 19.050 1.00 98.12 75 LEU A N 1
ATOM 548 C CA . LEU A 1 75 ? -16.254 5.468 17.883 1.00 98.12 75 LEU A CA 1
ATOM 549 C C . LEU A 1 75 ? -15.145 4.409 17.867 1.00 98.12 75 LEU A C 1
ATOM 551 O O . LEU A 1 75 ? -15.413 3.247 17.593 1.00 98.12 75 LEU A O 1
ATOM 555 N N . LEU A 1 76 ? -13.908 4.789 18.200 1.00 98.19 76 LEU A N 1
ATOM 556 C CA . LEU A 1 76 ? -12.775 3.853 18.186 1.00 98.19 76 LEU A CA 1
ATOM 557 C C . LEU A 1 76 ? -12.822 2.825 19.325 1.00 98.19 76 LEU A C 1
ATOM 559 O O . LEU A 1 76 ? -12.204 1.773 19.214 1.00 98.19 76 LEU A O 1
ATOM 563 N N . ASN A 1 77 ? -13.554 3.124 20.400 1.00 97.88 77 ASN A N 1
ATOM 564 C CA . ASN A 1 77 ? -13.745 2.220 21.536 1.00 97.88 77 ASN A CA 1
ATOM 565 C C . ASN A 1 77 ? -15.050 1.423 21.428 1.00 97.88 77 ASN A C 1
ATOM 567 O O . ASN A 1 77 ? -15.364 0.646 22.328 1.00 97.88 77 ASN A O 1
ATOM 571 N N . GLN A 1 78 ? -15.840 1.642 20.373 1.00 97.44 78 GLN A N 1
ATOM 572 C CA . GLN A 1 78 ? -17.126 0.991 20.197 1.00 97.44 78 GLN A CA 1
ATOM 573 C C . GLN A 1 78 ? -16.912 -0.493 19.868 1.00 97.44 78 GLN A C 1
ATOM 575 O O . GLN A 1 78 ? -16.314 -0.806 18.836 1.00 97.44 78 GLN A O 1
ATOM 580 N N . PRO A 1 79 ? -17.430 -1.422 20.689 1.00 96.25 79 PRO A N 1
ATOM 581 C CA . PRO A 1 79 ? -17.415 -2.833 20.343 1.00 96.25 79 PRO A CA 1
ATOM 582 C C . PRO A 1 79 ? -18.279 -3.080 19.104 1.00 96.25 79 PRO A C 1
ATOM 584 O O . PRO A 1 79 ? -19.398 -2.571 19.004 1.00 96.25 79 PRO A O 1
ATOM 587 N N . VAL A 1 80 ? -17.769 -3.888 18.178 1.00 95.38 80 VAL A N 1
ATOM 588 C CA . VAL A 1 80 ? -18.512 -4.361 17.008 1.00 95.38 80 VAL A CA 1
ATOM 589 C C . VAL A 1 80 ? -18.692 -5.864 17.158 1.00 95.38 80 VAL A C 1
ATOM 591 O O . VAL A 1 80 ? -17.711 -6.599 17.241 1.00 95.38 80 VAL A O 1
ATOM 594 N N . GLU A 1 81 ? -19.943 -6.312 17.235 1.00 95.75 81 GLU A N 1
ATOM 595 C CA . GLU A 1 81 ? -20.265 -7.738 17.226 1.00 95.75 81 GLU A CA 1
ATOM 596 C C . GLU A 1 81 ? -19.970 -8.308 15.832 1.00 95.75 81 GLU A C 1
ATOM 598 O O . GLU A 1 81 ? -20.436 -7.761 14.833 1.00 95.75 81 GLU A O 1
ATOM 603 N N . ILE A 1 82 ? -19.207 -9.400 15.774 1.00 95.94 82 ILE A N 1
ATOM 604 C CA . ILE A 1 82 ? -18.903 -10.135 14.543 1.00 95.94 82 ILE A CA 1
ATOM 605 C C . ILE A 1 82 ? -19.567 -11.501 14.656 1.00 95.94 82 ILE A C 1
ATOM 607 O O . ILE A 1 82 ? -19.306 -12.255 15.594 1.00 95.94 82 ILE A O 1
ATOM 611 N N . LYS A 1 83 ? -20.447 -11.818 13.710 1.00 96.00 83 LYS A N 1
ATOM 612 C CA . LYS A 1 83 ? -21.187 -13.079 13.665 1.00 96.00 83 LYS A CA 1
ATOM 613 C C . LYS A 1 83 ? -20.521 -14.035 12.680 1.00 96.00 83 LYS A C 1
ATOM 615 O O . LYS A 1 83 ? -19.895 -13.590 11.721 1.00 96.00 83 LYS A O 1
ATOM 620 N N . PRO A 1 84 ? -20.730 -15.357 12.817 1.00 94.62 84 PRO A N 1
ATOM 621 C CA . PRO A 1 84 ? -20.205 -16.325 11.853 1.00 94.62 84 PRO A CA 1
ATOM 622 C C . PRO A 1 84 ? -20.613 -16.041 10.398 1.00 94.62 84 PRO A C 1
ATOM 624 O O . PRO A 1 84 ? -19.854 -16.330 9.481 1.00 94.62 84 PRO A O 1
ATOM 627 N N . ALA A 1 85 ? -21.790 -15.443 10.184 1.00 96.25 85 ALA A N 1
ATOM 628 C CA . ALA A 1 85 ? -22.277 -15.057 8.859 1.00 96.25 85 ALA A CA 1
ATOM 629 C C . ALA A 1 85 ? -21.546 -13.843 8.244 1.00 96.25 85 ALA A C 1
ATOM 631 O O . ALA A 1 85 ? -21.663 -13.629 7.040 1.00 96.25 85 ALA A O 1
ATOM 632 N N . ASP A 1 86 ? -20.802 -13.069 9.042 1.00 95.62 86 ASP A N 1
ATOM 633 C CA . ASP A 1 86 ? -20.021 -11.914 8.579 1.00 95.62 86 ASP A CA 1
ATOM 634 C C . ASP A 1 86 ? -18.630 -12.327 8.058 1.00 95.62 86 ASP A C 1
ATOM 636 O O . ASP A 1 86 ? -17.946 -11.543 7.394 1.00 95.62 86 ASP A O 1
ATOM 640 N N . LEU A 1 87 ? -18.196 -13.559 8.353 1.00 95.62 87 LEU A N 1
ATOM 641 C CA . LEU A 1 87 ? -16.891 -14.080 7.960 1.00 95.62 87 LEU A CA 1
ATOM 642 C C . LEU A 1 87 ? -16.868 -14.439 6.468 1.00 95.62 87 LEU A C 1
ATOM 644 O O . LEU A 1 87 ? -17.712 -15.179 5.966 1.00 95.62 87 LEU A O 1
ATOM 648 N N . VAL A 1 88 ? -15.853 -13.942 5.758 1.00 93.62 88 VAL A N 1
ATOM 649 C CA . VAL A 1 88 ? -15.595 -14.258 4.339 1.00 93.62 88 VAL A CA 1
ATOM 650 C C . VAL A 1 88 ? -14.351 -15.148 4.189 1.00 93.62 88 VAL A C 1
ATOM 652 O O . VAL A 1 88 ? -13.981 -15.838 5.124 1.00 93.62 88 VAL A O 1
ATOM 655 N N . ASN A 1 89 ? -13.685 -15.201 3.032 1.00 91.19 89 ASN A N 1
ATOM 656 C CA . ASN A 1 89 ? -12.556 -16.126 2.822 1.00 91.19 89 ASN A CA 1
ATOM 657 C C . ASN A 1 89 ? -11.343 -15.872 3.758 1.00 91.19 89 ASN A C 1
ATOM 659 O O . ASN A 1 89 ? -10.713 -16.814 4.216 1.00 91.19 89 ASN A O 1
ATOM 663 N N . TYR A 1 90 ? -10.995 -14.611 4.054 1.00 93.44 90 TYR A N 1
ATOM 664 C CA . TYR A 1 90 ? -9.745 -14.266 4.754 1.00 93.44 90 TYR A CA 1
ATOM 665 C C . TYR A 1 90 ? -9.990 -13.358 5.971 1.00 93.44 90 TYR A C 1
ATOM 667 O O . TYR A 1 90 ? -10.043 -12.135 5.817 1.00 93.44 90 TYR A O 1
ATOM 675 N N . ASN A 1 91 ? -10.105 -13.940 7.177 1.00 95.25 91 ASN A N 1
ATOM 676 C CA . ASN A 1 91 ? -10.410 -13.206 8.421 1.00 95.25 91 ASN A CA 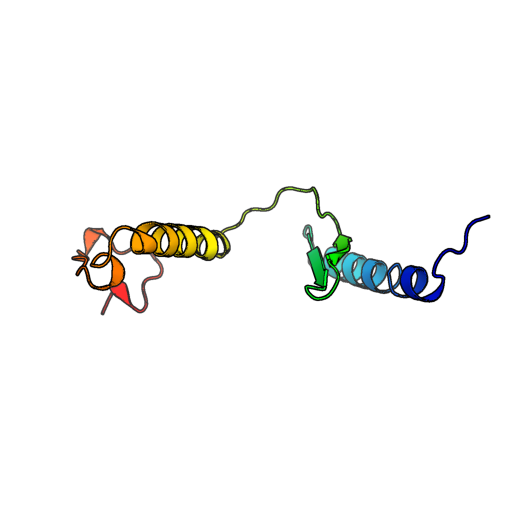1
ATOM 677 C C . ASN A 1 91 ? -9.515 -13.584 9.627 1.00 95.25 91 ASN A C 1
ATOM 679 O O . ASN A 1 91 ? -10.034 -13.777 10.723 1.00 95.25 91 ASN A O 1
ATOM 683 N N . PRO A 1 92 ? -8.175 -13.590 9.512 1.00 96.06 92 PRO A N 1
ATOM 684 C CA . PRO A 1 92 ? -7.263 -14.144 10.533 1.00 96.06 92 PRO A CA 1
ATOM 685 C C . PRO A 1 92 ? -7.329 -13.500 11.936 1.00 96.06 92 PRO A C 1
ATOM 687 O O . PRO A 1 92 ? -6.718 -13.999 12.884 1.00 96.06 92 PRO A O 1
ATOM 690 N N . ILE A 1 93 ? -8.002 -12.352 12.063 1.00 95.94 93 ILE A N 1
ATOM 691 C CA . ILE A 1 93 ? -8.245 -11.660 13.336 1.00 95.94 93 ILE A CA 1
ATOM 692 C C . ILE A 1 93 ? -9.716 -11.747 13.750 1.00 95.94 93 ILE A C 1
ATOM 694 O O . ILE A 1 93 ? -9.983 -11.963 14.922 1.00 95.94 93 ILE A O 1
ATOM 698 N N . ALA A 1 94 ? -10.651 -11.587 12.811 1.00 94.12 94 ALA A N 1
ATOM 699 C CA . ALA A 1 94 ? -12.085 -11.546 13.099 1.00 94.12 94 ALA A CA 1
ATOM 700 C C . ALA A 1 94 ? -12.726 -12.934 13.292 1.00 94.12 94 ALA A C 1
ATOM 702 O O . ALA A 1 94 ? -13.834 -13.009 13.806 1.00 94.12 94 ALA A O 1
ATOM 703 N N . GLU A 1 95 ? -12.058 -14.018 12.884 1.00 90.50 95 GLU A N 1
ATOM 704 C CA . GLU A 1 95 ? -12.529 -15.398 13.095 1.00 90.50 95 GLU A CA 1
ATOM 705 C C . GLU A 1 95 ? -12.121 -16.009 14.448 1.00 90.50 95 GLU A C 1
ATOM 707 O O . GLU A 1 95 ? -12.486 -17.151 14.727 1.00 90.50 95 GLU A O 1
ATOM 712 N N . LYS A 1 96 ? -11.334 -15.282 15.251 1.00 84.25 96 LYS A N 1
ATOM 713 C CA . LYS A 1 96 ? -10.908 -15.689 16.598 1.00 84.25 96 LYS A CA 1
ATOM 714 C C . LYS A 1 96 ? -11.932 -15.270 17.640 1.00 84.25 96 LYS A C 1
ATOM 716 O O . LYS A 1 96 ? -1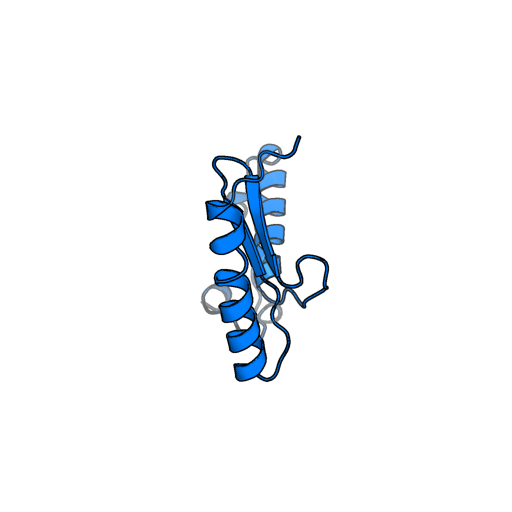2.143 -16.073 18.574 1.00 84.25 96 LYS A O 1
#

Secondary structure (DSSP, 8-state):
-----HHHHHHHHHHHHHHHHHHHHHTS---EEEE-TTT--EEEESTTS----GGGGHHHHHHHHHHHHTT-TTGGG------GGG--S--TTTT-

Organism: Escherichia coli (NCBI:txid562)